Protein AF-A0A920QFR4-F1 (afdb_monomer_lite)

Foldseek 3Di:
DVVVLVVVVVVLVVVLVVLVVQLVVLVVVLVPDPDPVVNVVSNVVSVVSVVVSVVSVVVSVVVVVVVVVVVPPPPPVVVVVVVVVVVVVVVVVVVVVVVVVVCVVVVVVVVVVVPPDDD

Sequence (119 aa):
MIEDIQQRSEELFQQCVSSFEKTLQLWKTAESLASETARKPILEQREKLVSDVVQTVEHMSRTLASVQGITNRSEGDIRLQRLRGELDQSMEVAKKVEQRVDSLLTGARVQNLSGINKP

Secondary structure (DSSP, 8-state):
-HHHHHHHHHHHHHHHHHHHHHHHHHHHHHHH-S-HHHHHHHHHHHHHHHHHHHHHHHHHHHHHHHHHHHHTTTTHHHHHHHHHHHHHHHHHHHHHHHHHHHHHHHHHHHHTTTTS---

Radius of gyration: 26.09 Å; chains: 1; bounding box: 80×16×54 Å

pLDDT: mean 74.56, std 14.99, range [46.03, 95.5]

Structure (mmCIF, N/CA/C/O backbone):
data_AF-A0A920QFR4-F1
#
_entry.id   AF-A0A920QFR4-F1
#
loop_
_atom_site.group_PDB
_atom_site.id
_ato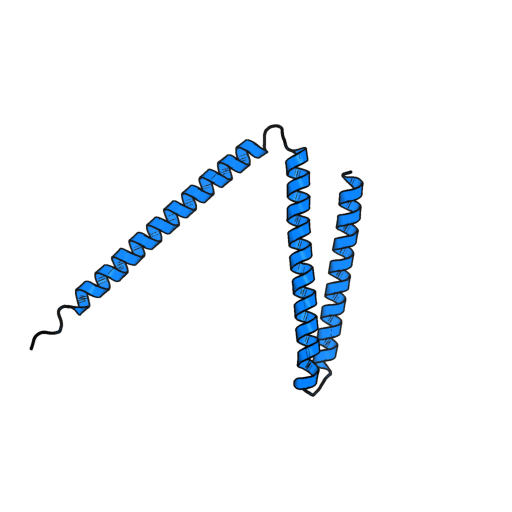m_site.type_symbol
_atom_site.label_atom_id
_atom_site.label_alt_id
_atom_site.label_comp_id
_atom_site.label_asym_id
_atom_site.label_entity_id
_atom_site.label_seq_id
_atom_site.pdbx_PDB_ins_code
_atom_site.Cartn_x
_atom_site.Cartn_y
_atom_site.Cartn_z
_atom_site.occupancy
_atom_site.B_iso_or_equiv
_atom_site.auth_seq_id
_atom_site.auth_comp_id
_atom_site.auth_asym_id
_atom_site.auth_atom_id
_atom_site.pdbx_PDB_model_num
ATOM 1 N N . MET A 1 1 ? 25.844 2.831 -9.916 1.00 61.34 1 MET A N 1
ATOM 2 C CA . MET A 1 1 ? 24.552 3.242 -10.520 1.00 61.34 1 MET A CA 1
ATOM 3 C C . MET A 1 1 ? 23.524 2.115 -10.500 1.00 61.34 1 MET A C 1
ATOM 5 O O . MET A 1 1 ? 22.508 2.286 -9.848 1.00 61.34 1 MET A O 1
ATOM 9 N N . ILE A 1 2 ? 23.748 0.973 -11.171 1.00 66.50 2 ILE A N 1
ATOM 10 C CA . ILE A 1 2 ? 22.804 -0.169 -11.110 1.00 66.50 2 ILE A CA 1
ATOM 11 C C . ILE A 1 2 ? 22.785 -0.806 -9.712 1.00 66.50 2 ILE A C 1
ATOM 13 O O . ILE A 1 2 ? 21.707 -1.071 -9.190 1.00 66.50 2 ILE A O 1
ATOM 17 N N . GLU A 1 3 ? 23.949 -0.968 -9.080 1.00 68.50 3 GLU A N 1
ATOM 18 C CA . GLU A 1 3 ? 24.063 -1.459 -7.695 1.00 68.50 3 GLU A CA 1
ATOM 19 C C . GLU A 1 3 ? 23.333 -0.540 -6.697 1.00 68.50 3 GLU A C 1
ATOM 21 O O . GLU A 1 3 ? 22.574 -1.023 -5.862 1.00 68.50 3 GLU A O 1
ATOM 26 N N . ASP A 1 4 ? 23.441 0.786 -6.855 1.00 74.06 4 ASP A N 1
ATOM 27 C CA . ASP A 1 4 ? 22.712 1.757 -6.017 1.00 74.06 4 ASP A CA 1
ATOM 28 C C . ASP A 1 4 ? 21.186 1.646 -6.181 1.00 74.06 4 ASP A C 1
ATOM 30 O O . ASP A 1 4 ? 20.429 1.841 -5.230 1.00 74.06 4 ASP A O 1
ATOM 34 N N . ILE A 1 5 ? 20.715 1.343 -7.396 1.00 72.12 5 ILE A N 1
ATOM 35 C CA . ILE A 1 5 ? 19.288 1.149 -7.695 1.00 72.12 5 ILE A CA 1
ATOM 36 C C . ILE A 1 5 ? 18.794 -0.167 -7.099 1.00 72.12 5 ILE A C 1
ATOM 38 O O . ILE A 1 5 ? 17.693 -0.201 -6.549 1.00 72.12 5 ILE A O 1
ATOM 42 N N . GLN A 1 6 ? 19.593 -1.233 -7.174 1.00 72.25 6 GLN A N 1
ATOM 43 C CA . GLN A 1 6 ? 19.278 -2.512 -6.539 1.00 72.25 6 GLN A CA 1
ATOM 44 C C . GLN A 1 6 ? 19.190 -2.365 -5.022 1.00 72.25 6 GLN A C 1
ATOM 46 O O . GLN A 1 6 ? 18.181 -2.757 -4.443 1.00 72.25 6 GLN A O 1
ATOM 51 N N . GLN A 1 7 ? 20.178 -1.725 -4.394 1.00 77.50 7 GLN A N 1
ATOM 52 C CA . GLN A 1 7 ? 20.183 -1.504 -2.950 1.00 77.50 7 GLN A CA 1
ATOM 53 C C . GLN A 1 7 ? 18.970 -0.684 -2.490 1.00 77.50 7 GLN A C 1
ATOM 55 O O . GLN A 1 7 ? 18.266 -1.087 -1.570 1.00 77.50 7 GLN A O 1
ATOM 60 N N . ARG A 1 8 ? 18.658 0.425 -3.171 1.00 76.19 8 ARG A N 1
ATOM 61 C CA . ARG A 1 8 ? 17.468 1.234 -2.850 1.00 76.19 8 ARG A CA 1
ATOM 62 C C . ARG A 1 8 ? 16.158 0.487 -3.099 1.00 76.19 8 ARG A C 1
ATOM 64 O O . ARG A 1 8 ? 15.182 0.717 -2.391 1.00 76.19 8 ARG A O 1
ATOM 71 N N . SER A 1 9 ? 16.117 -0.388 -4.103 1.00 76.50 9 SER A N 1
ATOM 72 C CA . SER A 1 9 ? 14.937 -1.217 -4.372 1.00 76.50 9 SER A CA 1
ATOM 73 C C . SER A 1 9 ? 14.726 -2.257 -3.276 1.00 76.50 9 SER A C 1
ATOM 75 O O . SER A 1 9 ? 13.590 -2.463 -2.859 1.00 76.50 9 SER A O 1
ATOM 77 N N . GLU A 1 10 ? 15.807 -2.855 -2.775 1.00 81.88 10 GLU A N 1
ATOM 78 C CA . GLU A 1 10 ? 15.767 -3.770 -1.633 1.00 81.88 10 GLU A CA 1
ATOM 79 C C . GLU A 1 10 ? 15.305 -3.044 -0.364 1.00 81.88 10 GLU A C 1
ATOM 81 O O . GLU A 1 10 ? 14.39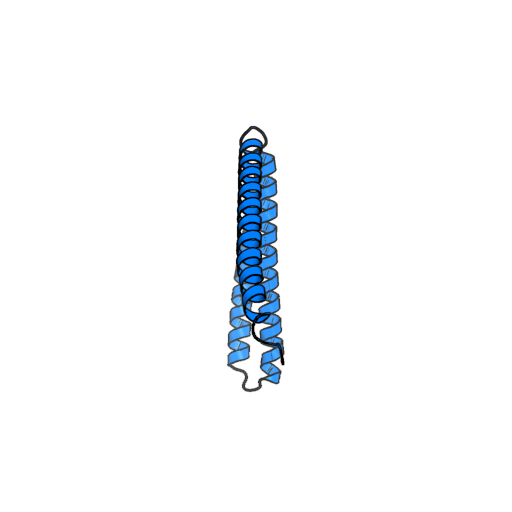3 -3.507 0.313 1.00 81.88 10 GLU A O 1
ATOM 86 N N . GLU A 1 11 ? 15.847 -1.856 -0.077 1.00 85.50 11 GLU A N 1
ATOM 87 C CA . GLU A 1 11 ? 15.404 -1.033 1.056 1.00 85.50 11 GLU A CA 1
ATOM 88 C C . GLU A 1 11 ? 13.900 -0.728 0.985 1.00 85.50 11 GLU A C 1
ATOM 90 O O . GLU A 1 11 ? 13.184 -0.907 1.971 1.00 85.50 11 GLU A O 1
ATOM 95 N N . LEU A 1 12 ? 13.390 -0.322 -0.182 1.00 82.44 12 LEU A N 1
ATOM 96 C CA . LEU A 1 12 ? 11.962 -0.058 -0.374 1.00 82.44 12 LEU A CA 1
ATOM 97 C C . LEU A 1 12 ? 11.107 -1.324 -0.249 1.00 82.44 12 LEU A C 1
ATOM 99 O O . LEU A 1 12 ? 10.022 -1.269 0.332 1.00 82.44 12 LEU A O 1
ATOM 103 N N . PHE A 1 13 ? 11.589 -2.462 -0.752 1.00 83.31 13 PHE A N 1
ATOM 104 C CA . PHE A 1 13 ? 10.918 -3.748 -0.590 1.00 83.31 13 PHE A CA 1
ATOM 105 C C . PHE A 1 13 ? 10.785 -4.118 0.891 1.00 83.31 13 PHE A C 1
ATOM 107 O O . PHE A 1 13 ? 9.677 -4.399 1.352 1.00 83.31 13 PHE A O 1
ATOM 114 N N . GLN A 1 14 ? 11.874 -4.029 1.658 1.00 88.31 14 GLN A N 1
ATOM 115 C CA . GLN A 1 14 ? 11.856 -4.297 3.097 1.00 88.31 14 GLN A CA 1
ATOM 116 C C . GLN A 1 14 ? 10.902 -3.349 3.838 1.00 88.31 14 GLN A C 1
ATOM 118 O O . GLN A 1 14 ? 10.125 -3.789 4.684 1.00 88.31 14 GLN A O 1
ATOM 123 N N . GLN A 1 15 ? 10.866 -2.063 3.469 1.00 89.38 15 GLN A N 1
ATOM 124 C CA . GLN A 1 15 ? 9.900 -1.113 4.037 1.00 89.38 15 GLN A CA 1
ATOM 125 C C . GLN A 1 15 ? 8.442 -1.477 3.713 1.00 89.38 15 GLN A C 1
ATOM 127 O O . GLN A 1 15 ? 7.566 -1.334 4.572 1.00 89.38 15 GLN A O 1
ATOM 132 N N . CYS A 1 16 ? 8.160 -1.982 2.507 1.00 86.31 16 CYS A N 1
ATOM 133 C CA . CYS A 1 16 ? 6.829 -2.480 2.151 1.00 86.31 16 CYS A CA 1
ATOM 134 C C . CYS A 1 16 ? 6.445 -3.704 2.994 1.00 86.31 16 CYS A C 1
ATOM 136 O O . CYS A 1 16 ? 5.329 -3.754 3.512 1.00 86.31 16 CYS A O 1
ATOM 138 N N . VAL A 1 17 ? 7.369 -4.652 3.189 1.00 91.94 17 VAL A N 1
ATOM 139 C CA . VAL A 1 17 ? 7.161 -5.827 4.052 1.00 91.94 17 VAL A CA 1
ATOM 140 C C . VAL A 1 17 ? 6.838 -5.395 5.483 1.00 91.94 17 VAL A C 1
ATOM 142 O O . VAL A 1 17 ? 5.787 -5.767 6.005 1.00 91.94 17 VAL A O 1
ATOM 145 N N . SER A 1 18 ? 7.658 -4.531 6.089 1.00 91.31 18 SER A N 1
ATOM 146 C CA . SER A 1 18 ? 7.401 -4.010 7.439 1.00 91.31 18 SER A CA 1
ATOM 147 C C . SER A 1 18 ? 6.078 -3.242 7.536 1.00 91.31 18 SER A C 1
ATOM 149 O O . SER A 1 18 ? 5.370 -3.317 8.545 1.00 91.31 18 SER A O 1
ATOM 151 N N . SER A 1 19 ? 5.694 -2.522 6.479 1.00 87.88 19 SER A N 1
ATOM 152 C CA . SER A 1 19 ? 4.406 -1.825 6.429 1.00 87.88 19 SER A CA 1
ATOM 153 C C . SER A 1 19 ? 3.242 -2.815 6.391 1.00 87.88 19 SER A C 1
ATOM 155 O O . SER A 1 19 ? 2.268 -2.632 7.124 1.00 87.88 19 SER A O 1
ATOM 157 N N . PHE A 1 20 ? 3.348 -3.908 5.630 1.00 89.25 20 PHE A N 1
ATOM 158 C CA . PHE A 1 20 ? 2.344 -4.972 5.636 1.00 89.25 20 PHE A CA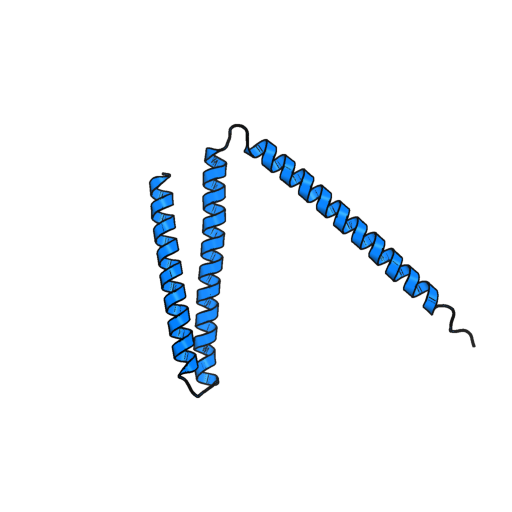 1
ATOM 159 C C . PHE A 1 20 ? 2.249 -5.687 6.985 1.00 89.25 20 PHE A C 1
ATOM 161 O O . PHE A 1 20 ? 1.140 -5.902 7.478 1.00 8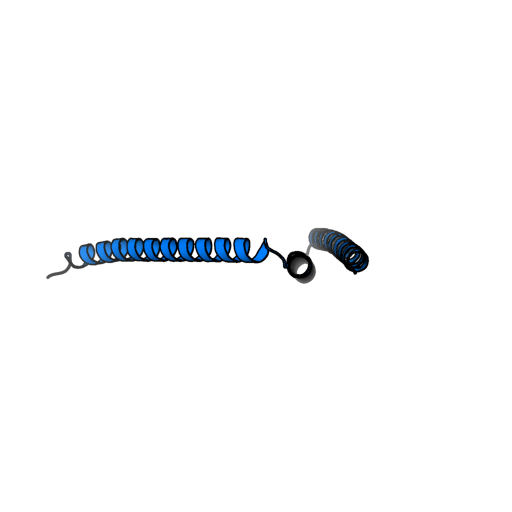9.25 20 PHE A O 1
ATOM 168 N N . GLU A 1 21 ? 3.365 -5.983 7.645 1.00 93.62 21 GLU A N 1
ATOM 169 C CA . GLU A 1 21 ? 3.354 -6.535 9.006 1.00 93.62 21 GLU A CA 1
ATOM 170 C C . GLU A 1 21 ? 2.600 -5.616 9.977 1.00 93.62 21 GLU A C 1
ATOM 172 O O . GLU A 1 21 ? 1.758 -6.068 10.761 1.00 93.62 21 GLU A O 1
ATOM 177 N N . LYS A 1 22 ? 2.811 -4.300 9.863 1.00 92.69 22 LYS A N 1
ATOM 178 C CA . LYS A 1 22 ? 2.072 -3.300 10.638 1.00 92.69 22 LYS A CA 1
ATOM 179 C C . LYS A 1 22 ? 0.581 -3.284 10.297 1.00 92.69 22 LYS A C 1
ATOM 181 O O . LYS A 1 22 ? -0.244 -3.176 11.202 1.00 92.69 22 LYS A O 1
ATOM 186 N N . THR A 1 23 ? 0.200 -3.453 9.028 1.00 92.62 23 THR A N 1
ATOM 187 C CA . THR A 1 23 ? -1.223 -3.565 8.644 1.00 92.62 23 THR A CA 1
ATOM 188 C C . THR A 1 23 ? -1.895 -4.789 9.269 1.00 92.62 23 THR A C 1
ATOM 190 O O . THR A 1 23 ? -3.059 -4.707 9.669 1.00 92.62 23 THR A O 1
ATOM 193 N N . LEU A 1 24 ? -1.166 -5.901 9.420 1.00 91.62 24 LEU A N 1
ATOM 194 C CA . LEU A 1 24 ? -1.648 -7.095 10.111 1.00 91.62 24 LEU A CA 1
ATOM 195 C C . LEU A 1 24 ? -1.821 -6.837 11.615 1.00 91.62 24 LEU A C 1
ATOM 197 O O . LEU A 1 24 ? -2.829 -7.238 12.194 1.00 91.62 24 LEU A O 1
ATOM 201 N N . GLN A 1 25 ? -0.876 -6.140 12.250 1.00 94.25 25 GLN A N 1
ATOM 202 C CA . GLN A 1 25 ? -0.993 -5.746 13.659 1.00 94.25 25 GLN A CA 1
ATOM 203 C C . GLN A 1 25 ? -2.182 -4.807 13.905 1.00 94.25 25 GLN A C 1
ATOM 205 O O . GLN A 1 25 ? -2.913 -4.988 14.881 1.00 94.25 25 GLN A O 1
ATOM 210 N N . LEU A 1 26 ? -2.415 -3.840 13.012 1.00 91.44 26 LEU A N 1
ATOM 211 C CA . LEU A 1 26 ? -3.573 -2.946 13.082 1.00 91.44 26 LEU A CA 1
ATOM 212 C C . LEU A 1 26 ? -4.880 -3.727 12.943 1.00 91.44 26 LEU A C 1
ATOM 214 O O . LEU A 1 26 ? -5.804 -3.510 13.719 1.00 91.44 26 LEU A O 1
ATOM 218 N N . TRP A 1 27 ? -4.945 -4.685 12.016 1.00 92.00 27 TRP A N 1
ATOM 219 C CA . TRP A 1 27 ? -6.121 -5.541 11.869 1.00 92.00 27 TRP A CA 1
ATOM 220 C C . TRP A 1 27 ? -6.397 -6.370 13.133 1.00 92.00 27 TRP A C 1
ATOM 222 O O . TRP A 1 27 ? -7.515 -6.335 13.640 1.00 92.00 27 TRP A O 1
ATOM 232 N N . LYS A 1 28 ? -5.374 -7.020 13.706 1.00 93.88 28 LYS A N 1
ATOM 233 C CA . LYS A 1 28 ? -5.502 -7.772 14.971 1.00 93.88 28 LYS A CA 1
ATOM 234 C C . LYS A 1 28 ? -5.943 -6.880 16.133 1.00 93.88 28 LYS A C 1
ATOM 236 O O . LYS A 1 28 ? -6.752 -7.287 16.961 1.00 93.88 28 LYS A O 1
ATOM 241 N N . THR A 1 29 ? -5.422 -5.654 16.192 1.00 92.44 29 THR A N 1
ATOM 242 C CA . THR A 1 29 ? -5.835 -4.667 17.198 1.00 92.44 29 THR A CA 1
ATOM 243 C C . THR A 1 29 ? -7.295 -4.267 17.003 1.00 92.44 29 THR A C 1
ATOM 245 O O . THR A 1 29 ? -8.043 -4.218 17.966 1.00 92.44 29 THR A O 1
ATOM 248 N N . ALA A 1 30 ? -7.738 -4.017 15.771 1.00 92.94 30 ALA A N 1
ATOM 249 C CA . ALA A 1 30 ? -9.140 -3.706 15.507 1.00 92.94 30 ALA A CA 1
ATOM 250 C C . ALA A 1 30 ? -10.062 -4.887 15.865 1.00 92.94 30 ALA A C 1
ATOM 252 O O . ALA A 1 30 ? -11.116 -4.684 16.463 1.00 92.94 30 ALA A O 1
ATOM 253 N N . GLU A 1 31 ? -9.661 -6.120 15.555 1.00 93.56 31 GLU A N 1
ATOM 254 C CA . GLU A 1 31 ? -10.431 -7.326 15.875 1.00 93.56 31 GLU A CA 1
ATOM 255 C C . GLU A 1 31 ? -10.636 -7.503 17.390 1.00 93.56 31 GLU A C 1
ATOM 257 O O . GLU A 1 31 ? -11.741 -7.835 17.824 1.00 93.56 31 GLU A O 1
ATOM 262 N N . SER A 1 32 ? -9.614 -7.202 18.200 1.00 94.50 32 SER A N 1
ATOM 263 C CA . SER A 1 32 ? -9.681 -7.333 19.663 1.00 94.50 32 SER A CA 1
ATOM 264 C C . SER A 1 32 ? -10.516 -6.252 20.360 1.00 94.50 32 SER A C 1
ATOM 266 O O . SER A 1 32 ? -10.921 -6.429 21.510 1.00 94.50 32 SER A O 1
ATOM 268 N N . LEU A 1 33 ? -10.813 -5.138 19.685 1.00 93.69 33 LEU A N 1
ATOM 269 C CA . LEU A 1 33 ? -11.653 -4.075 20.234 1.00 93.69 33 LEU A CA 1
ATOM 270 C C . LEU A 1 33 ? -13.131 -4.436 20.115 1.00 93.69 33 LEU A C 1
ATOM 272 O O . LEU A 1 33 ? -13.571 -4.860 19.058 1.00 93.69 33 LEU A O 1
ATOM 276 N N . ALA A 1 34 ? -13.931 -4.195 21.153 1.00 88.94 34 ALA A N 1
ATOM 277 C CA . ALA A 1 34 ? -15.381 -4.418 21.097 1.00 88.94 34 ALA A CA 1
ATOM 278 C C . ALA A 1 34 ? -16.151 -3.254 20.443 1.00 88.94 34 ALA A C 1
ATOM 280 O O . ALA A 1 34 ? -17.230 -3.453 19.891 1.00 88.94 34 ALA A O 1
ATOM 281 N N . SER A 1 35 ? -15.608 -2.034 20.510 1.00 95.38 35 SER A N 1
ATOM 282 C CA . SER A 1 35 ? -16.291 -0.827 20.038 1.00 95.38 35 SER A CA 1
ATOM 283 C C . SER A 1 35 ? -15.978 -0.518 18.578 1.00 95.38 35 SER A C 1
ATOM 285 O O . SER A 1 35 ? -14.819 -0.313 18.213 1.00 95.38 35 SER A O 1
ATOM 287 N N . GLU A 1 36 ? -17.017 -0.367 17.760 1.00 91.00 36 GLU A N 1
ATOM 288 C CA . GLU A 1 36 ? -16.896 0.065 16.366 1.00 91.00 36 GLU A CA 1
ATOM 289 C C . GLU A 1 36 ? -16.263 1.460 16.234 1.00 91.00 36 GLU A C 1
ATOM 291 O O . GLU A 1 36 ? -15.420 1.682 15.363 1.00 91.00 36 GLU A O 1
ATOM 296 N N . THR A 1 37 ? -16.570 2.383 17.153 1.00 93.75 37 THR A N 1
ATOM 297 C CA . THR A 1 37 ? -15.977 3.731 17.149 1.00 93.75 37 THR A CA 1
ATOM 298 C C . THR A 1 37 ? -14.477 3.712 17.439 1.00 93.75 37 THR A C 1
ATOM 300 O O . THR A 1 37 ? -13.751 4.562 16.932 1.00 93.75 37 THR A O 1
ATOM 303 N N . ALA A 1 38 ? -13.998 2.721 18.198 1.00 90.75 38 ALA A N 1
ATOM 304 C CA . ALA A 1 38 ? -12.573 2.523 18.458 1.00 90.75 38 ALA A CA 1
ATOM 305 C C . ALA A 1 38 ? -11.868 1.772 17.313 1.00 90.75 38 ALA A C 1
ATOM 307 O O . ALA A 1 38 ? -10.694 2.019 17.045 1.00 90.75 38 ALA A O 1
ATOM 308 N N . ARG A 1 39 ? -12.582 0.884 16.605 1.00 94.25 39 ARG A N 1
ATOM 309 C CA . ARG A 1 39 ? -12.069 0.148 15.435 1.00 94.25 39 ARG A CA 1
ATOM 310 C C . ARG A 1 39 ? -11.819 1.053 14.236 1.00 94.25 39 ARG A C 1
ATOM 312 O O . ARG A 1 39 ? -10.802 0.904 13.562 1.00 94.25 39 ARG A O 1
ATOM 319 N N . LYS A 1 40 ? -12.743 1.980 13.971 1.00 94.06 40 LYS A N 1
ATOM 320 C CA . LYS A 1 40 ? -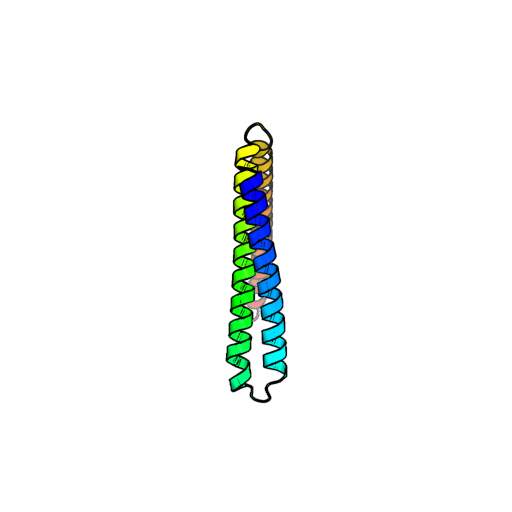12.735 2.838 12.780 1.00 94.06 40 LYS A CA 1
ATOM 321 C C . LYS A 1 40 ? -11.384 3.527 12.503 1.00 94.06 40 LYS A C 1
ATOM 323 O O . LYS A 1 40 ? -10.841 3.282 11.427 1.00 94.06 40 LYS A O 1
ATOM 328 N N . PRO A 1 41 ? -10.776 4.288 13.436 1.00 94.19 41 PRO A N 1
ATOM 329 C CA . PRO A 1 41 ? -9.500 4.960 13.163 1.00 94.19 41 PRO A CA 1
ATOM 330 C C . PRO A 1 41 ? -8.341 3.986 12.886 1.00 94.19 41 PRO A C 1
ATOM 332 O O . PRO A 1 41 ? -7.433 4.304 12.121 1.00 94.19 41 PRO A O 1
ATOM 335 N N . ILE A 1 42 ? -8.369 2.781 13.466 1.00 93.56 42 ILE A N 1
ATOM 336 C CA . ILE A 1 42 ? -7.338 1.753 13.251 1.00 93.56 42 ILE A CA 1
ATOM 337 C C . ILE A 1 42 ? -7.444 1.166 11.842 1.00 93.56 42 ILE A C 1
ATOM 339 O O . ILE A 1 42 ? -6.431 0.961 11.169 1.00 93.56 42 ILE A O 1
ATOM 343 N N . LEU A 1 43 ? -8.670 0.914 11.380 1.00 93.88 43 LEU A N 1
ATOM 344 C CA . LEU A 1 43 ? -8.924 0.425 10.026 1.00 93.88 43 LEU A CA 1
ATOM 345 C C . LEU A 1 43 ? -8.597 1.491 8.973 1.00 93.88 43 LEU A C 1
ATOM 347 O O . LEU A 1 43 ? -7.960 1.167 7.976 1.00 93.88 43 LEU A O 1
ATOM 351 N N . GLU A 1 44 ? -8.927 2.760 9.223 1.00 95.50 44 GLU A N 1
ATOM 352 C CA . GLU A 1 44 ? -8.538 3.878 8.350 1.00 95.50 44 GLU A CA 1
ATOM 353 C C . GLU A 1 44 ? -7.009 4.018 8.260 1.00 95.50 44 GLU A C 1
ATOM 355 O O . GLU A 1 44 ? -6.447 4.164 7.172 1.00 95.50 44 GLU A O 1
ATOM 360 N N . GLN A 1 45 ? -6.302 3.896 9.389 1.00 93.38 45 GLN A N 1
ATOM 361 C CA . GLN A 1 45 ? -4.839 3.893 9.396 1.00 93.38 45 GLN A CA 1
ATOM 362 C C . GLN A 1 45 ? -4.261 2.705 8.615 1.00 93.38 45 GLN A C 1
ATOM 364 O O . GLN A 1 45 ? -3.254 2.853 7.917 1.00 93.38 45 GLN A O 1
ATOM 369 N N . ARG A 1 46 ? -4.893 1.530 8.712 1.00 94.06 46 ARG A N 1
ATOM 370 C CA . ARG A 1 46 ? -4.517 0.347 7.934 1.00 94.06 46 ARG A CA 1
ATOM 371 C C . ARG A 1 46 ? -4.674 0.602 6.437 1.00 94.06 46 ARG A C 1
ATOM 373 O O . ARG A 1 46 ? -3.748 0.298 5.691 1.00 94.06 46 ARG A O 1
ATOM 380 N N . GLU A 1 47 ? -5.803 1.151 5.995 1.00 94.31 47 GLU A N 1
ATOM 381 C CA . GLU A 1 47 ? -6.027 1.448 4.574 1.00 94.31 47 GLU A CA 1
ATOM 382 C C . GLU A 1 47 ? -5.035 2.472 4.031 1.00 94.31 47 GLU A C 1
ATOM 384 O O . GLU A 1 47 ? -4.509 2.290 2.933 1.00 94.31 47 GLU A O 1
ATOM 389 N N . LYS A 1 48 ? -4.703 3.494 4.826 1.00 93.69 48 LYS A N 1
ATOM 390 C CA . LYS A 1 48 ? -3.666 4.457 4.456 1.00 93.69 48 LYS A CA 1
ATOM 391 C C . LYS A 1 48 ? -2.318 3.773 4.211 1.00 93.69 48 LYS A C 1
ATOM 393 O O . LYS A 1 48 ? -1.722 3.984 3.162 1.00 93.69 48 LYS A O 1
ATOM 398 N N . LEU A 1 49 ? -1.872 2.912 5.129 1.00 88.31 49 LEU A N 1
ATOM 399 C CA . LEU A 1 49 ? -0.611 2.177 4.967 1.00 88.31 49 LEU A CA 1
ATOM 400 C C . LEU A 1 49 ? -0.619 1.264 3.736 1.00 88.31 49 LEU A C 1
ATOM 402 O O . LEU A 1 49 ? 0.383 1.182 3.034 1.00 88.31 49 LEU A O 1
ATOM 406 N N . VAL A 1 50 ? -1.740 0.597 3.446 1.00 90.31 50 VAL A N 1
ATOM 407 C CA . VAL A 1 50 ? -1.871 -0.218 2.227 1.00 90.31 50 VAL A CA 1
ATOM 408 C C . VAL A 1 50 ? -1.761 0.657 0.974 1.00 90.31 50 VAL A C 1
ATOM 410 O O . VAL A 1 50 ? -1.046 0.292 0.044 1.00 90.31 50 VAL A O 1
ATOM 413 N N . SER A 1 51 ? -2.417 1.820 0.958 1.00 88.25 51 SER A N 1
ATOM 414 C CA . SER A 1 51 ? -2.335 2.778 -0.153 1.00 88.25 51 SER A CA 1
ATOM 415 C C . SER A 1 51 ? -0.906 3.282 -0.376 1.00 88.25 51 SER A C 1
ATOM 417 O O . SER A 1 51 ? -0.430 3.294 -1.511 1.00 88.25 51 SER A O 1
ATOM 419 N N . ASP A 1 52 ? -0.191 3.618 0.700 1.00 85.81 52 ASP A N 1
ATOM 420 C CA . ASP A 1 52 ? 1.200 4.078 0.635 1.00 85.81 52 ASP A CA 1
ATOM 421 C C . ASP A 1 52 ? 2.122 2.996 0.033 1.00 85.81 52 ASP A C 1
ATOM 423 O O . ASP A 1 52 ? 2.987 3.297 -0.797 1.00 85.81 52 ASP A O 1
ATOM 427 N N . VAL A 1 53 ? 1.907 1.719 0.380 1.00 86.38 53 VAL A N 1
ATOM 428 C CA . VAL A 1 53 ? 2.659 0.597 -0.208 1.00 86.38 53 VAL A CA 1
ATOM 429 C C . VAL A 1 53 ? 2.359 0.439 -1.699 1.00 86.38 53 VAL A C 1
ATOM 431 O O . VAL A 1 53 ? 3.291 0.311 -2.492 1.00 86.38 53 VAL A O 1
ATOM 434 N N . VAL A 1 54 ? 1.087 0.497 -2.108 1.00 85.62 54 VAL A N 1
ATOM 435 C CA . VAL A 1 54 ? 0.704 0.416 -3.531 1.00 85.62 54 VAL A CA 1
ATOM 436 C C . VAL A 1 54 ? 1.375 1.531 -4.335 1.00 85.62 54 VAL A C 1
ATOM 438 O O . VAL A 1 54 ? 2.030 1.258 -5.340 1.00 85.62 54 VAL A O 1
ATOM 441 N N . GLN A 1 55 ? 1.297 2.774 -3.855 1.00 82.06 55 GLN A N 1
ATOM 442 C CA . GLN A 1 55 ? 1.928 3.922 -4.510 1.00 82.06 55 GLN A CA 1
ATOM 443 C C . GLN A 1 55 ? 3.452 3.772 -4.605 1.00 82.06 55 GLN A C 1
ATOM 445 O O . GLN A 1 55 ? 4.050 4.130 -5.624 1.00 82.06 55 GLN A O 1
ATOM 450 N N . THR A 1 56 ? 4.082 3.212 -3.570 1.00 80.31 56 THR A N 1
ATOM 451 C CA . THR A 1 56 ? 5.525 2.947 -3.549 1.00 80.31 56 THR A CA 1
ATOM 452 C C . THR A 1 56 ? 5.914 1.917 -4.609 1.00 80.31 56 THR A C 1
ATOM 454 O O . THR A 1 56 ? 6.825 2.172 -5.399 1.00 80.31 56 THR A O 1
ATOM 457 N N . VAL A 1 57 ? 5.193 0.795 -4.698 1.00 79.56 57 VAL A N 1
ATOM 458 C CA . VAL A 1 57 ? 5.436 -0.253 -5.706 1.00 79.56 57 VAL A CA 1
ATOM 459 C C . VAL A 1 57 ? 5.243 0.289 -7.124 1.00 79.56 57 VAL A C 1
ATOM 461 O O . VAL A 1 57 ? 6.080 0.058 -8.000 1.00 79.56 57 VAL A O 1
ATOM 464 N N . GLU A 1 58 ? 4.187 1.067 -7.359 1.00 81.56 58 GLU A N 1
ATOM 465 C CA . GLU A 1 58 ? 3.966 1.715 -8.651 1.00 81.56 58 GLU A CA 1
ATOM 466 C C . GLU A 1 58 ? 5.099 2.680 -9.018 1.00 81.56 58 GLU A C 1
ATOM 468 O O . GLU A 1 58 ? 5.565 2.704 -10.163 1.00 81.56 58 GLU A O 1
ATOM 473 N N . HIS A 1 59 ? 5.563 3.481 -8.056 1.00 76.12 59 HIS A N 1
ATOM 474 C CA . HIS A 1 59 ? 6.679 4.388 -8.278 1.00 76.12 59 HIS A CA 1
ATOM 475 C C . HIS A 1 59 ? 7.962 3.613 -8.595 1.00 76.12 59 HIS A C 1
ATOM 477 O O . HIS A 1 59 ? 8.661 3.977 -9.543 1.00 76.12 59 HIS A O 1
ATOM 483 N N . MET A 1 60 ? 8.263 2.536 -7.866 1.00 72.44 60 MET A N 1
ATOM 484 C CA . MET A 1 60 ? 9.417 1.677 -8.147 1.00 72.44 60 MET A CA 1
ATOM 485 C C . MET A 1 60 ? 9.350 1.091 -9.556 1.00 72.44 60 MET A C 1
ATOM 487 O O . MET A 1 60 ? 10.337 1.153 -10.288 1.00 72.44 60 MET A O 1
ATOM 491 N N . SER A 1 61 ? 8.179 0.599 -9.972 1.00 72.44 61 SER A N 1
ATOM 492 C CA . SER A 1 61 ? 7.976 0.067 -11.321 1.00 72.44 61 SER A CA 1
ATOM 493 C C . SER A 1 61 ? 8.262 1.118 -12.397 1.00 72.44 61 SER A C 1
ATOM 495 O O . SER A 1 61 ? 8.924 0.808 -13.389 1.00 72.44 61 SER A O 1
ATOM 497 N N . ARG A 1 62 ? 7.806 2.365 -12.210 1.00 74.44 62 ARG A N 1
ATOM 498 C CA . ARG A 1 62 ? 8.081 3.472 -13.144 1.00 74.44 62 ARG A CA 1
ATOM 499 C C . ARG A 1 62 ? 9.562 3.853 -13.169 1.00 74.44 62 ARG A C 1
ATOM 501 O O . ARG A 1 62 ? 10.117 4.074 -14.247 1.00 74.44 62 ARG A O 1
ATOM 508 N N . THR A 1 63 ? 10.212 3.903 -12.007 1.00 71.62 63 THR A N 1
ATOM 509 C CA . THR A 1 63 ? 11.645 4.208 -11.894 1.00 71.62 63 THR A CA 1
ATOM 510 C C . THR A 1 63 ? 12.489 3.135 -12.577 1.00 71.62 63 THR A C 1
ATOM 512 O O . THR A 1 63 ? 13.369 3.464 -13.369 1.00 71.62 63 THR A O 1
ATOM 515 N N . LEU A 1 64 ? 12.190 1.854 -12.345 1.00 68.69 64 LEU A N 1
ATOM 516 C CA . LEU A 1 64 ? 12.919 0.744 -12.955 1.00 68.69 64 LEU A CA 1
ATOM 517 C C . LEU A 1 64 ? 12.720 0.700 -14.475 1.00 68.69 64 LEU A C 1
ATOM 519 O O . LEU A 1 64 ? 13.696 0.549 -15.206 1.00 68.69 64 LEU A O 1
ATOM 523 N N . ALA A 1 65 ? 11.491 0.910 -14.959 1.00 67.38 65 ALA A N 1
ATOM 524 C CA . ALA A 1 65 ? 11.213 1.022 -16.390 1.00 67.38 65 ALA A CA 1
ATOM 525 C C . ALA A 1 65 ? 11.971 2.195 -17.034 1.00 67.38 65 ALA A C 1
ATOM 527 O O . ALA A 1 65 ? 12.476 2.066 -18.145 1.00 67.38 65 ALA A O 1
ATOM 528 N N . SER A 1 66 ? 12.111 3.319 -16.323 1.00 66.19 66 SER A N 1
ATOM 529 C CA . SER A 1 66 ? 12.890 4.472 -16.792 1.00 66.19 66 SER A CA 1
ATOM 530 C C . SER A 1 66 ? 14.384 4.148 -16.877 1.00 66.19 66 SER A C 1
ATOM 532 O O . SER A 1 66 ? 15.025 4.482 -17.867 1.00 66.19 66 SER A O 1
ATOM 534 N N . VAL A 1 67 ? 14.936 3.446 -15.883 1.00 64.56 67 VAL A N 1
ATOM 535 C CA . VAL A 1 67 ? 16.337 2.991 -15.881 1.00 64.56 67 VAL A CA 1
ATOM 536 C C . VAL A 1 67 ? 16.588 1.991 -17.013 1.00 64.56 67 VAL A C 1
ATOM 538 O O . VAL A 1 67 ? 17.538 2.166 -17.771 1.00 64.56 67 VAL A O 1
ATOM 541 N N . GLN A 1 68 ? 15.717 0.992 -17.183 1.00 58.88 68 GLN A N 1
ATOM 542 C CA . GLN A 1 68 ? 15.811 0.010 -18.269 1.00 58.88 68 GLN A CA 1
ATOM 543 C C . GLN A 1 68 ? 15.626 0.650 -19.653 1.00 58.88 68 GLN A C 1
ATOM 545 O O . GLN A 1 68 ? 16.310 0.281 -20.605 1.00 58.88 68 GLN A O 1
ATOM 550 N N . GLY A 1 69 ? 14.739 1.642 -19.768 1.00 58.06 69 GLY A N 1
ATOM 551 C CA . GLY A 1 69 ? 14.549 2.439 -20.979 1.00 58.06 69 GLY A CA 1
ATOM 552 C C . GLY A 1 69 ? 15.761 3.309 -21.316 1.00 58.06 69 GLY A C 1
ATOM 553 O O . GLY A 1 69 ? 16.078 3.484 -22.487 1.00 58.06 69 GLY A O 1
ATOM 554 N N . ILE A 1 70 ? 16.498 3.800 -20.312 1.00 53.28 70 ILE A N 1
ATOM 555 C CA . ILE A 1 70 ? 17.779 4.499 -20.505 1.00 53.28 70 ILE A CA 1
ATOM 556 C C . ILE A 1 70 ? 18.874 3.521 -20.963 1.00 53.28 70 ILE A C 1
ATOM 558 O O . ILE A 1 70 ? 19.659 3.873 -21.843 1.00 53.28 70 ILE A O 1
ATOM 562 N N . THR A 1 71 ? 18.913 2.292 -20.432 1.00 52.78 71 THR A N 1
ATOM 563 C CA . THR A 1 71 ? 19.918 1.280 -20.812 1.00 52.78 71 THR A CA 1
ATOM 564 C C . THR A 1 71 ? 19.626 0.579 -22.145 1.00 52.78 71 THR A C 1
ATOM 566 O O . THR A 1 71 ? 20.558 0.100 -22.779 1.00 52.78 71 THR A O 1
ATOM 569 N N . ASN A 1 72 ? 18.368 0.544 -22.605 1.00 46.03 72 ASN A N 1
ATOM 570 C CA . ASN A 1 72 ? 17.939 -0.135 -23.842 1.00 46.03 72 ASN A CA 1
ATOM 571 C C . ASN A 1 72 ? 17.846 0.780 -25.084 1.00 46.03 72 ASN A C 1
ATOM 573 O O . ASN A 1 72 ? 17.279 0.375 -26.106 1.00 46.03 72 ASN A O 1
ATOM 577 N N . ARG A 1 73 ? 18.404 2.000 -25.041 1.00 47.56 73 ARG A N 1
ATOM 578 C CA . ARG A 1 73 ? 18.395 2.970 -26.159 1.00 47.56 73 ARG A CA 1
ATOM 579 C C . ARG A 1 73 ? 19.291 2.589 -27.353 1.00 47.56 73 ARG A C 1
ATOM 581 O O . ARG A 1 73 ? 20.068 3.422 -27.814 1.00 47.56 73 ARG A O 1
ATOM 588 N N . SER A 1 74 ? 19.184 1.386 -27.913 1.00 48.12 74 SER A N 1
ATOM 589 C CA . SER A 1 74 ? 19.767 1.158 -29.247 1.00 48.12 74 SER A CA 1
ATOM 590 C C . SER A 1 74 ? 18.861 0.510 -30.287 1.00 48.12 74 SER A C 1
ATOM 592 O O . SER A 1 74 ? 19.098 0.763 -31.458 1.00 48.12 74 SER A O 1
ATOM 594 N N . GLU A 1 75 ? 17.797 -0.232 -29.948 1.00 48.66 75 GLU A N 1
ATOM 595 C CA . GLU A 1 75 ? 16.944 -0.817 -31.013 1.00 48.66 75 GLU A CA 1
ATOM 596 C C . GLU A 1 75 ? 15.581 -1.354 -30.545 1.00 48.66 75 GLU A C 1
ATOM 598 O O . GLU A 1 75 ? 14.583 -1.245 -31.259 1.00 48.66 75 GLU A O 1
ATOM 603 N N . GLY A 1 76 ? 15.503 -1.899 -29.326 1.00 53.66 76 GLY A N 1
ATOM 604 C CA . GLY A 1 76 ? 14.279 -2.530 -28.813 1.00 53.66 76 GLY A CA 1
ATOM 605 C C . GLY A 1 76 ? 13.138 -1.553 -28.504 1.00 53.66 76 GLY A C 1
ATOM 606 O O . GLY A 1 76 ? 11.971 -1.885 -28.714 1.00 53.66 76 GLY A O 1
ATOM 607 N N . ASP A 1 77 ? 13.464 -0.337 -28.060 1.00 57.78 77 ASP A N 1
ATOM 608 C CA . ASP A 1 77 ? 12.480 0.637 -27.568 1.00 57.78 77 ASP A CA 1
ATOM 609 C C . ASP A 1 77 ? 11.616 1.223 -28.703 1.00 57.78 77 ASP A C 1
ATOM 611 O O . ASP A 1 77 ? 10.411 1.397 -28.550 1.00 57.78 77 ASP A O 1
ATOM 615 N N . ILE A 1 78 ? 12.182 1.401 -29.905 1.00 56.22 78 ILE A N 1
ATOM 616 C CA . ILE A 1 78 ? 11.436 1.880 -31.085 1.00 56.22 78 ILE A CA 1
ATOM 617 C C . ILE A 1 78 ? 10.409 0.836 -31.538 1.00 56.22 78 ILE A C 1
ATOM 619 O O . ILE A 1 78 ? 9.269 1.170 -31.869 1.00 56.22 78 ILE A O 1
ATOM 623 N N . ARG A 1 79 ? 10.785 -0.448 -31.534 1.00 56.94 79 ARG A N 1
ATOM 624 C CA . ARG A 1 79 ? 9.889 -1.534 -31.948 1.00 56.94 79 ARG A CA 1
ATOM 625 C C . ARG A 1 79 ? 8.791 -1.788 -30.915 1.00 56.94 79 ARG A C 1
ATOM 627 O O . ARG A 1 79 ? 7.655 -2.046 -31.304 1.00 56.94 79 ARG A O 1
ATOM 634 N N . LEU A 1 80 ? 9.103 -1.671 -29.622 1.00 54.25 80 LEU A N 1
ATOM 635 C CA . LEU A 1 80 ? 8.120 -1.825 -28.549 1.00 54.25 80 LEU A CA 1
ATOM 636 C C . LEU A 1 80 ? 7.137 -0.644 -28.499 1.00 54.25 80 LEU A C 1
ATOM 638 O O . LEU A 1 80 ? 5.935 -0.864 -28.373 1.00 54.25 80 LEU A O 1
ATOM 642 N N . GLN A 1 81 ? 7.619 0.595 -28.661 1.00 63.16 81 GLN A N 1
ATOM 643 C CA . GLN A 1 81 ? 6.758 1.778 -28.773 1.00 63.16 81 GLN A CA 1
ATOM 644 C C . GLN A 1 81 ? 5.848 1.701 -30.000 1.00 63.16 81 GLN A C 1
ATOM 646 O O . GLN A 1 81 ? 4.664 2.020 -29.905 1.00 63.16 81 GLN A O 1
ATOM 651 N N . ARG A 1 82 ? 6.366 1.204 -31.130 1.00 67.00 82 ARG A N 1
ATOM 652 C CA . ARG A 1 82 ? 5.566 0.959 -32.332 1.00 67.00 82 ARG A CA 1
ATOM 653 C C . ARG A 1 82 ? 4.473 -0.085 -32.097 1.00 67.00 82 ARG A C 1
ATOM 655 O O . ARG A 1 82 ? 3.317 0.190 -32.391 1.00 67.00 82 ARG A O 1
ATOM 662 N N . LEU A 1 83 ? 4.812 -1.241 -31.523 1.00 63.53 83 LEU A N 1
ATOM 663 C CA . LEU A 1 83 ? 3.833 -2.296 -31.230 1.00 63.53 83 LEU A CA 1
ATOM 664 C C . LEU A 1 83 ? 2.780 -1.847 -30.207 1.00 63.53 83 LEU A C 1
ATOM 666 O O . LEU A 1 83 ? 1.612 -2.199 -30.342 1.00 63.53 83 LEU A O 1
ATOM 670 N N . ARG A 1 84 ? 3.166 -1.039 -29.209 1.00 65.25 84 ARG A N 1
ATOM 671 C CA . ARG A 1 84 ? 2.222 -0.446 -28.252 1.00 65.25 84 ARG A CA 1
ATOM 672 C C . ARG A 1 84 ? 1.279 0.546 -28.941 1.00 65.25 84 ARG A C 1
ATOM 674 O O . ARG A 1 84 ? 0.077 0.456 -28.732 1.00 65.25 84 ARG A O 1
ATOM 681 N N . GLY A 1 85 ? 1.796 1.404 -29.822 1.00 69.56 85 GLY A N 1
ATOM 682 C CA . GLY A 1 85 ? 0.966 2.306 -30.628 1.00 69.56 85 GLY A CA 1
ATOM 683 C C . GLY A 1 85 ? -0.009 1.568 -31.554 1.00 69.56 85 GLY A C 1
ATOM 684 O O . GLY A 1 85 ? -1.171 1.954 -31.659 1.00 69.56 85 GLY A O 1
ATOM 685 N N . GLU A 1 86 ? 0.428 0.471 -32.178 1.00 75.31 86 GLU A N 1
ATOM 686 C CA . GLU A 1 86 ? -0.421 -0.380 -33.026 1.00 75.31 86 GLU A CA 1
ATOM 687 C C . GLU A 1 86 ? -1.518 -1.102 -32.207 1.00 75.31 86 GLU A C 1
ATOM 689 O O . GLU A 1 86 ? -2.660 -1.236 -32.667 1.00 75.31 86 GLU A O 1
ATOM 694 N N . LEU A 1 87 ? -1.214 -1.513 -30.969 1.00 61.41 87 LEU A N 1
ATOM 695 C CA . LEU A 1 87 ? -2.181 -2.130 -30.056 1.00 61.41 87 LEU A CA 1
ATOM 696 C C . LEU A 1 87 ? -3.215 -1.120 -29.538 1.00 61.41 87 LEU A C 1
ATOM 698 O O . LEU A 1 87 ? -4.412 -1.403 -29.587 1.00 61.41 87 LEU A O 1
ATOM 702 N N . ASP A 1 88 ? -2.776 0.066 -29.113 1.00 69.25 88 ASP A N 1
ATOM 703 C CA . ASP A 1 88 ? -3.661 1.138 -28.642 1.00 69.25 88 ASP A CA 1
ATOM 704 C C . ASP A 1 88 ? -4.624 1.584 -29.755 1.00 69.25 88 ASP A C 1
ATOM 706 O O . ASP A 1 88 ? -5.821 1.771 -29.526 1.00 69.25 88 ASP A O 1
ATOM 710 N N . GLN A 1 89 ? -4.133 1.667 -30.995 1.00 70.00 89 GLN A N 1
ATOM 711 C CA . GLN A 1 89 ? -4.967 1.954 -32.160 1.00 70.00 89 GLN A CA 1
ATOM 712 C C . GLN A 1 89 ? -6.008 0.851 -32.406 1.00 70.00 89 GLN A C 1
ATOM 714 O O . GLN A 1 89 ? -7.165 1.149 -32.710 1.00 70.00 89 GLN A O 1
ATOM 719 N N . SER A 1 90 ? -5.624 -0.416 -32.244 1.00 66.94 90 SER A N 1
ATOM 720 C CA . SER A 1 90 ? -6.533 -1.556 -32.410 1.00 66.94 90 SER A CA 1
ATOM 721 C C . SER A 1 90 ? -7.611 -1.593 -31.320 1.00 66.94 90 SER A C 1
ATOM 723 O O . SER A 1 90 ? -8.780 -1.850 -31.616 1.00 66.94 90 SER A O 1
ATOM 725 N N . MET A 1 91 ? -7.254 -1.260 -30.078 1.00 66.94 91 MET A N 1
ATOM 726 C CA . MET A 1 91 ? -8.200 -1.132 -28.967 1.00 66.94 91 MET A CA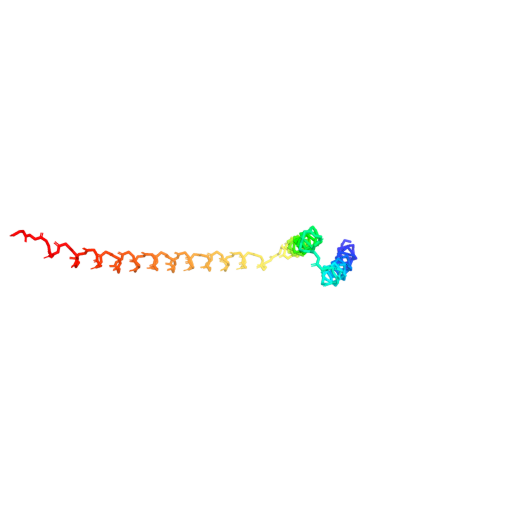 1
ATOM 727 C C . MET A 1 91 ? -9.179 0.029 -29.165 1.00 66.94 91 MET A C 1
ATOM 729 O O . MET A 1 91 ? -10.371 -0.123 -28.909 1.00 66.94 91 MET A O 1
ATOM 733 N N . GLU A 1 92 ? -8.711 1.173 -29.663 1.00 71.38 92 GLU A N 1
ATOM 734 C CA . GLU A 1 92 ? -9.574 2.321 -29.951 1.00 71.38 92 GLU A CA 1
ATOM 735 C C . GLU A 1 92 ? -10.570 2.016 -31.081 1.00 71.38 92 GLU A C 1
ATOM 737 O O . GLU A 1 92 ? -11.731 2.429 -31.029 1.00 71.38 92 GLU A O 1
ATOM 742 N N . VAL A 1 93 ? -10.149 1.251 -32.094 1.00 76.94 93 VAL A N 1
ATOM 743 C CA . VAL A 1 93 ? -11.052 0.755 -33.143 1.00 76.94 93 VAL A CA 1
ATOM 744 C C . VAL A 1 93 ? -12.085 -0.203 -32.553 1.00 76.94 93 VAL A C 1
ATOM 746 O O . VAL A 1 93 ? -13.273 -0.023 -32.815 1.00 76.94 93 VAL A O 1
ATOM 749 N N . ALA A 1 94 ? -11.670 -1.164 -31.722 1.00 67.88 94 ALA A N 1
ATOM 750 C CA . ALA A 1 94 ? -12.587 -2.094 -31.062 1.00 67.88 94 ALA A CA 1
ATOM 751 C C . ALA A 1 94 ? -13.624 -1.353 -30.201 1.00 67.88 94 ALA A C 1
ATOM 753 O O . ALA A 1 94 ? -14.824 -1.575 -30.347 1.00 67.88 94 ALA A O 1
ATOM 754 N N . LYS A 1 95 ? -13.183 -0.371 -29.410 1.00 65.44 95 LYS A N 1
ATOM 755 C CA . LYS A 1 95 ? -14.049 0.472 -28.578 1.00 65.44 95 LYS A CA 1
ATOM 756 C C . LYS A 1 95 ? -15.044 1.292 -29.405 1.00 65.44 95 LYS A C 1
ATOM 758 O O . LYS A 1 95 ? -16.215 1.395 -29.048 1.00 65.44 95 LYS A O 1
ATOM 763 N N . LYS A 1 96 ? -14.617 1.856 -30.540 1.00 74.94 96 LYS A N 1
ATOM 764 C CA . LYS A 1 96 ? -15.512 2.578 -31.464 1.00 74.94 96 LYS A CA 1
ATOM 765 C C . LYS A 1 96 ? -16.519 1.657 -32.143 1.00 74.94 96 LYS A C 1
ATOM 767 O O . LYS A 1 96 ? -17.647 2.077 -32.398 1.00 74.94 96 LYS A O 1
ATOM 772 N N . VAL A 1 97 ? -16.125 0.423 -32.451 1.00 78.12 97 VAL A N 1
ATOM 773 C CA . VAL A 1 97 ? -17.030 -0.594 -32.997 1.00 78.12 97 VAL A CA 1
ATOM 774 C C . VAL A 1 97 ? -18.069 -0.982 -31.950 1.00 78.12 97 VAL A C 1
ATOM 776 O O . VAL A 1 97 ? -19.254 -0.945 -32.265 1.00 78.12 97 VAL A O 1
ATOM 779 N N . GLU A 1 98 ? -17.664 -1.242 -30.707 1.00 61.88 98 GLU A N 1
ATOM 780 C CA . GLU A 1 98 ? -18.583 -1.514 -29.595 1.00 61.88 98 GLU A CA 1
ATOM 781 C C . GLU A 1 98 ? -19.576 -0.366 -29.386 1.00 61.88 98 GLU A C 1
ATOM 783 O O . GLU A 1 98 ? -20.778 -0.599 -29.350 1.00 61.88 98 GLU A O 1
ATOM 788 N N . GLN A 1 99 ? -19.113 0.888 -29.370 1.00 72.38 99 GLN A N 1
ATOM 789 C CA . GLN A 1 99 ? -19.988 2.063 -29.249 1.00 72.38 99 GLN A CA 1
ATOM 790 C C . GLN A 1 99 ? -20.962 2.218 -30.429 1.00 72.38 99 GLN A C 1
ATOM 792 O O . GLN A 1 99 ? -22.107 2.645 -30.255 1.00 72.38 99 GLN A O 1
ATOM 797 N N . ARG A 1 100 ? -20.541 1.870 -31.651 1.00 68.38 100 ARG A N 1
ATOM 798 C CA . ARG A 1 100 ? -21.430 1.857 -32.824 1.00 68.38 100 ARG A CA 1
ATOM 799 C C . ARG A 1 100 ? -22.456 0.731 -32.748 1.00 68.38 100 ARG A C 1
ATOM 801 O O . ARG A 1 100 ? -23.614 0.955 -33.074 1.00 68.38 100 ARG A O 1
ATOM 808 N N . VAL A 1 101 ? -22.062 -0.457 -32.302 1.00 75.81 101 VAL A N 1
ATOM 809 C CA . VAL A 1 101 ? -22.986 -1.583 -32.114 1.00 75.81 101 VAL A CA 1
ATOM 810 C C . VAL A 1 101 ? -23.999 -1.256 -31.018 1.00 75.81 101 VAL A C 1
ATOM 812 O O . VAL A 1 101 ? -25.196 -1.429 -31.224 1.00 75.81 101 VAL A O 1
ATOM 815 N N . ASP A 1 102 ? -23.546 -0.692 -29.903 1.00 69.50 102 ASP A N 1
ATOM 816 C CA . ASP A 1 102 ? -24.398 -0.318 -28.777 1.00 69.50 102 ASP A CA 1
ATOM 817 C C . ASP A 1 102 ? -25.380 0.813 -29.133 1.00 69.50 102 ASP A C 1
ATOM 819 O O . ASP A 1 102 ? -26.566 0.747 -28.806 1.00 69.50 102 ASP A O 1
ATOM 823 N N . SER A 1 103 ? -24.945 1.811 -29.912 1.00 70.50 103 SER A N 1
ATOM 824 C CA . SER A 1 103 ? -25.841 2.860 -30.427 1.00 70.50 103 SER A CA 1
ATOM 825 C C . SER A 1 103 ? -26.848 2.348 -31.463 1.00 70.50 103 SER A C 1
ATOM 827 O O . SER A 1 103 ? -27.984 2.823 -31.479 1.00 70.50 103 SER A O 1
ATOM 829 N N . LEU A 1 104 ? -26.496 1.351 -32.282 1.00 71.25 104 LEU A N 1
ATOM 830 C CA . LEU A 1 104 ? -27.435 0.699 -33.203 1.00 71.25 104 LEU A CA 1
ATOM 831 C C . LEU A 1 104 ? -28.463 -0.167 -32.460 1.00 71.25 104 LEU A C 1
ATOM 833 O O . LEU A 1 104 ? -29.649 -0.120 -32.788 1.00 71.25 104 LEU A O 1
ATOM 837 N N . LEU A 1 105 ? -28.045 -0.901 -31.425 1.00 65.56 105 LEU A N 1
ATOM 838 C CA . LEU A 1 105 ? -28.936 -1.700 -30.575 1.00 65.56 105 LEU A CA 1
ATOM 839 C C . LEU A 1 105 ? -29.862 -0.818 -29.726 1.00 65.56 105 LEU A C 1
ATOM 841 O O . LEU A 1 105 ? -31.055 -1.100 -29.593 1.00 65.56 105 LEU A O 1
ATOM 845 N N . THR A 1 106 ? -29.342 0.292 -29.206 1.00 60.22 106 THR A N 1
ATOM 846 C CA . THR A 1 106 ? -30.125 1.274 -28.449 1.00 60.22 106 THR A CA 1
ATOM 847 C C . THR A 1 106 ? -31.076 2.048 -29.366 1.00 60.22 106 THR A C 1
ATOM 849 O O . THR A 1 106 ? -32.247 2.218 -29.031 1.00 60.22 106 THR A O 1
ATOM 852 N N . GLY A 1 107 ? -30.638 2.434 -30.569 1.00 56.03 107 GLY A N 1
ATOM 853 C CA . GLY A 1 107 ? -31.482 3.072 -31.586 1.00 56.03 107 GLY A CA 1
ATOM 854 C C . GLY A 1 107 ? -32.622 2.174 -32.084 1.00 56.03 107 GLY A C 1
ATOM 855 O O . GLY A 1 107 ? -33.756 2.637 -32.222 1.00 56.03 107 GLY A O 1
ATOM 856 N N . ALA A 1 108 ? -32.365 0.873 -32.258 1.00 53.81 108 ALA A N 1
ATOM 857 C CA . ALA A 1 108 ? -33.387 -0.119 -32.603 1.00 53.81 108 ALA A CA 1
ATOM 858 C C . ALA A 1 108 ? -34.438 -0.313 -31.489 1.00 53.81 108 ALA A C 1
ATOM 860 O O . ALA A 1 108 ? -35.598 -0.629 -31.764 1.00 53.81 108 ALA A O 1
ATOM 861 N N . ARG A 1 109 ? -34.072 -0.078 -30.221 1.00 52.34 109 ARG A N 1
ATOM 862 C CA . ARG A 1 109 ? -34.999 -0.146 -29.079 1.00 52.34 109 ARG A CA 1
ATOM 863 C C . ARG A 1 109 ? -35.923 1.075 -28.988 1.00 52.34 109 ARG A C 1
ATOM 865 O O . ARG A 1 109 ? -37.060 0.932 -28.549 1.00 52.34 109 ARG A O 1
ATOM 872 N N . VAL A 1 110 ? -35.480 2.249 -29.449 1.00 53.12 110 VAL A N 1
ATOM 873 C CA . VAL A 1 110 ? -36.292 3.483 -29.447 1.00 53.12 110 VAL A CA 1
ATOM 874 C C . VAL A 1 110 ? -37.336 3.489 -30.575 1.00 53.12 110 VAL A C 1
ATOM 876 O O . VAL A 1 110 ? -38.448 3.969 -30.367 1.00 53.12 110 VAL A O 1
ATOM 879 N N . GLN A 1 111 ? -37.047 2.883 -31.734 1.00 50.62 111 GLN A N 1
ATOM 880 C CA . GLN A 1 111 ? -38.015 2.780 -32.843 1.00 50.62 111 GLN A CA 1
ATOM 881 C C . GLN A 1 111 ? -39.198 1.838 -32.554 1.00 50.62 111 GLN A C 1
ATOM 883 O O . GLN A 1 111 ? -40.272 2.019 -33.119 1.00 50.62 111 GLN A O 1
ATOM 888 N N . ASN A 1 112 ? -39.042 0.871 -31.645 1.00 51.75 112 ASN A N 1
ATOM 889 C CA . ASN A 1 112 ? -40.115 -0.065 -31.283 1.00 51.75 112 ASN A CA 1
ATOM 890 C C . ASN A 1 112 ? -41.090 0.478 -30.218 1.00 51.75 112 ASN A C 1
ATOM 892 O O . ASN A 1 112 ? -42.148 -0.108 -30.008 1.00 51.75 112 ASN A O 1
ATOM 896 N N . LEU A 1 113 ? -40.771 1.597 -29.555 1.00 52.62 113 LEU A N 1
ATOM 897 C CA . LEU A 1 113 ? -41.619 2.204 -28.515 1.00 52.62 113 LEU A CA 1
ATOM 898 C C . LEU A 1 113 ? -42.439 3.404 -29.022 1.00 52.62 113 LEU A C 1
ATOM 900 O O . LEU A 1 113 ? -43.399 3.805 -28.368 1.00 52.62 113 LEU A O 1
ATOM 904 N N . SER A 1 114 ? -42.121 3.951 -30.199 1.00 54.34 114 SER A N 1
ATOM 905 C CA . SER A 1 114 ? -42.862 5.064 -30.812 1.00 54.34 114 SER A CA 1
ATOM 906 C C . SER A 1 114 ? -44.120 4.635 -31.586 1.00 54.34 114 SER A C 1
ATOM 908 O O . SER A 1 114 ? -44.866 5.494 -32.052 1.00 54.34 114 SER A O 1
ATOM 910 N N . GLY A 1 115 ? -44.390 3.328 -31.701 1.00 54.38 115 GLY A N 1
ATOM 911 C CA . GLY A 1 115 ? -45.554 2.780 -32.410 1.00 54.38 115 GLY A CA 1
ATOM 912 C C . GLY A 1 115 ? -46.804 2.512 -31.560 1.00 54.38 115 GLY A C 1
ATOM 913 O O . GLY A 1 115 ? -47.829 2.149 -32.125 1.00 54.38 115 GLY A O 1
ATOM 914 N N . ILE A 1 116 ? -46.751 2.665 -30.228 1.00 56.88 116 ILE A N 1
ATOM 915 C CA . ILE A 1 116 ? -47.829 2.199 -29.321 1.00 56.88 116 ILE A CA 1
ATOM 916 C C . ILE A 1 116 ? -48.674 3.351 -28.740 1.00 56.88 116 ILE A C 1
ATOM 918 O O . ILE A 1 116 ? -49.554 3.119 -27.920 1.00 56.88 116 ILE A O 1
ATOM 922 N N . ASN A 1 117 ? -48.492 4.601 -29.178 1.00 53.41 117 ASN A N 1
ATOM 923 C CA . ASN A 1 117 ? -49.369 5.683 -28.722 1.00 53.41 117 ASN A CA 1
ATOM 924 C C . ASN A 1 117 ? -49.907 6.531 -29.878 1.00 53.41 117 ASN A C 1
ATOM 926 O O . ASN A 1 117 ? -49.270 7.481 -30.335 1.00 53.41 117 ASN A O 1
ATOM 930 N N . LYS A 1 118 ? -51.116 6.190 -30.324 1.00 49.69 118 LYS A N 1
ATOM 931 C CA . LYS A 1 118 ? -52.053 7.138 -30.928 1.00 49.69 118 LYS A CA 1
ATOM 932 C C . LYS A 1 118 ? -53.455 6.870 -30.352 1.00 49.69 118 LYS A C 1
ATOM 934 O O . LYS A 1 118 ? -53.751 5.701 -30.111 1.00 49.69 118 LYS A O 1
ATOM 939 N N . PRO A 1 119 ? -54.244 7.930 -30.090 1.00 57.97 119 PRO A N 1
ATOM 940 C CA . PRO A 1 119 ? -55.545 7.848 -29.428 1.00 57.97 119 PRO A CA 1
ATOM 941 C C . PRO A 1 119 ? -56.610 7.159 -30.283 1.00 57.97 119 PRO A C 1
ATOM 943 O O . PRO A 1 119 ? -56.469 7.177 -31.530 1.00 57.97 119 PRO A O 1
#